Protein AF-A0A920EPF8-F1 (afdb_monomer_lite)

Radius of gyration: 12.39 Å; chains: 1; bounding box: 25×28×31 Å

Secondary structure (DSSP, 8-state):
-EEEEEETT-SEEEEEEE-SSSTT-EEEEEEEE-TTS-EEEEEEEEE-HHHHHHHHHHHHTTSEEEE-HHHHHHHHT--

pLDDT: mean 88.98, std 8.26, range [48.72, 96.81]

Structure (mmCIF, N/CA/C/O backbone):
data_AF-A0A920EPF8-F1
#
_entry.id   AF-A0A920EPF8-F1
#
loop_
_atom_site.group_PDB
_atom_site.id
_atom_site.type_symbol
_atom_site.label_atom_id
_atom_site.label_alt_id
_atom_site.label_comp_id
_atom_site.label_asym_id
_atom_site.label_entity_id
_atom_site.label_seq_id
_atom_site.pdbx_PDB_ins_code
_atom_site.Cartn_x
_atom_site.Cartn_y
_atom_site.Cartn_z
_atom_site.occupancy
_atom_site.B_iso_or_equiv
_atom_site.auth_seq_id
_atom_site.auth_comp_id
_atom_site.auth_asym_id
_atom_site.auth_atom_id
_atom_site.pdbx_PDB_model_num
ATOM 1 N N . MET A 1 1 ? 0.185 -3.054 -14.423 1.00 73.19 1 MET A N 1
ATOM 2 C CA . MET A 1 1 ? -0.661 -3.469 -13.267 1.00 73.19 1 MET A CA 1
ATOM 3 C C . MET A 1 1 ? -0.602 -2.394 -12.175 1.00 73.19 1 MET A C 1
ATOM 5 O O . MET A 1 1 ? 0.470 -1.819 -12.014 1.00 73.19 1 MET A O 1
ATOM 9 N N . SER A 1 2 ? -1.702 -2.106 -11.467 1.00 86.69 2 SER A N 1
ATOM 10 C CA . SER A 1 2 ? -1.809 -1.109 -10.377 1.00 86.69 2 SER A CA 1
ATOM 11 C C . SER A 1 2 ? -2.415 -1.742 -9.118 1.00 86.69 2 SER A C 1
ATOM 13 O O . SER A 1 2 ? -3.325 -2.560 -9.221 1.00 86.69 2 SER A O 1
ATOM 15 N N . VAL A 1 3 ? -1.922 -1.388 -7.927 1.00 92.38 3 VAL A N 1
ATOM 16 C CA . VAL A 1 3 ? -2.507 -1.833 -6.648 1.00 92.38 3 VAL A CA 1
ATOM 17 C C . VAL A 1 3 ? -2.250 -0.820 -5.534 1.00 92.38 3 VAL A C 1
ATOM 19 O O . VAL A 1 3 ? -1.161 -0.251 -5.434 1.00 92.38 3 VAL A O 1
ATOM 22 N N . PHE A 1 4 ? -3.246 -0.615 -4.673 1.00 95.06 4 PHE A N 1
ATOM 23 C CA . PHE A 1 4 ? -3.152 0.258 -3.508 1.00 95.06 4 PHE A CA 1
ATOM 24 C C . PHE A 1 4 ? -3.155 -0.574 -2.228 1.00 95.06 4 PHE A C 1
ATOM 26 O O . PHE A 1 4 ? -3.953 -1.498 -2.077 1.00 95.06 4 PHE A O 1
ATOM 33 N N . PHE A 1 5 ? -2.283 -0.219 -1.290 1.00 95.69 5 PHE A N 1
ATOM 34 C CA . PHE A 1 5 ? -2.250 -0.797 0.048 1.00 95.69 5 PHE A CA 1
ATOM 35 C C . PHE A 1 5 ? -2.429 0.286 1.099 1.00 95.69 5 PHE A C 1
ATOM 37 O O . PHE A 1 5 ? -1.796 1.342 1.028 1.00 95.69 5 PHE A O 1
ATOM 44 N N . ARG A 1 6 ? -3.216 -0.014 2.127 1.00 95.38 6 ARG A N 1
ATOM 45 C CA . ARG A 1 6 ? -3.410 0.861 3.282 1.00 95.38 6 ARG A CA 1
ATOM 46 C C . ARG A 1 6 ? -3.081 0.112 4.568 1.00 95.38 6 ARG A C 1
ATOM 48 O O . ARG A 1 6 ? -3.617 -0.968 4.788 1.00 95.38 6 ARG A O 1
ATOM 55 N N . PRO A 1 7 ? -2.203 0.630 5.440 1.00 95.38 7 PRO A N 1
ATOM 56 C CA . PRO A 1 7 ? -2.053 0.064 6.770 1.00 95.38 7 PRO A CA 1
ATOM 57 C C . PRO A 1 7 ? -3.310 0.275 7.600 1.00 95.38 7 PRO A C 1
ATOM 59 O O . PRO A 1 7 ? -3.858 1.378 7.631 1.00 95.38 7 PRO A O 1
ATOM 62 N N . ILE A 1 8 ? -3.726 -0.771 8.311 1.00 92.88 8 ILE A N 1
ATOM 63 C CA . ILE A 1 8 ? -4.906 -0.717 9.173 1.00 92.88 8 ILE A CA 1
ATOM 64 C C . ILE A 1 8 ? -4.712 0.375 10.233 1.00 92.88 8 ILE A C 1
ATOM 66 O O . ILE A 1 8 ? -3.680 0.434 10.904 1.00 92.88 8 ILE A O 1
ATOM 70 N N . GLY A 1 9 ? -5.696 1.268 10.358 1.00 90.12 9 GLY A N 1
ATOM 71 C CA . GLY A 1 9 ? -5.645 2.408 11.281 1.00 90.12 9 GLY A CA 1
ATOM 72 C C . GLY A 1 9 ? -4.723 3.555 10.846 1.00 90.12 9 GLY A C 1
ATOM 73 O O . GLY A 1 9 ? -4.476 4.465 11.633 1.00 90.12 9 GLY A O 1
ATOM 74 N N . SER A 1 10 ? -4.207 3.537 9.613 1.00 91.38 10 SER A N 1
ATOM 75 C CA . SER A 1 10 ? -3.397 4.617 9.048 1.00 91.38 10 SER A CA 1
ATOM 76 C C . SER A 1 10 ? -4.156 5.393 7.974 1.00 91.38 10 SER A C 1
ATOM 78 O O . SER A 1 10 ? -4.987 4.847 7.251 1.00 91.38 10 SER A O 1
ATOM 80 N N . ASN A 1 11 ? -3.809 6.669 7.815 1.00 91.75 11 ASN A N 1
ATOM 81 C CA . ASN A 1 11 ? -4.241 7.490 6.682 1.00 91.75 11 ASN A CA 1
ATOM 82 C C . ASN A 1 11 ? -3.209 7.503 5.544 1.00 91.75 11 ASN A C 1
ATOM 84 O O . ASN A 1 11 ? -3.281 8.335 4.644 1.00 91.75 11 ASN A O 1
ATOM 88 N N . ASN A 1 12 ? -2.224 6.604 5.586 1.00 93.75 12 ASN A N 1
ATOM 89 C CA . ASN A 1 12 ? -1.272 6.440 4.497 1.00 93.75 12 ASN A CA 1
ATOM 90 C C . ASN A 1 12 ? -1.790 5.429 3.475 1.00 93.75 12 ASN A C 1
ATOM 92 O O . ASN A 1 12 ? -2.265 4.359 3.849 1.00 93.75 12 ASN A O 1
ATOM 96 N N . ILE A 1 13 ? -1.623 5.744 2.195 1.00 94.81 13 ILE A N 1
ATOM 97 C CA . ILE A 1 13 ? -1.897 4.839 1.079 1.00 94.81 13 ILE A CA 1
ATOM 98 C C . ILE A 1 13 ? -0.614 4.680 0.271 1.00 94.81 13 ILE A C 1
ATOM 100 O O . ILE A 1 13 ? 0.053 5.659 -0.064 1.00 94.81 13 ILE A O 1
ATOM 104 N N . PHE A 1 14 ? -0.272 3.441 -0.053 1.00 94.69 14 PHE A N 1
ATOM 105 C CA . PHE A 1 14 ? 0.864 3.099 -0.897 1.00 94.69 14 PHE A CA 1
ATOM 106 C C . PHE A 1 14 ? 0.356 2.558 -2.221 1.00 94.69 14 PHE A C 1
ATOM 108 O O . PHE A 1 14 ? -0.243 1.487 -2.273 1.00 94.69 14 PHE A O 1
ATOM 115 N N . TYR A 1 15 ? 0.607 3.305 -3.285 1.00 94.56 15 TYR A N 1
ATOM 116 C CA . TYR A 1 15 ? 0.207 2.960 -4.634 1.00 94.56 15 TYR A CA 1
ATOM 117 C C . TYR A 1 15 ? 1.395 2.387 -5.399 1.00 94.56 15 TYR A C 1
ATOM 119 O O . TYR A 1 15 ? 2.349 3.111 -5.675 1.00 94.56 15 TYR A O 1
ATOM 127 N N . PHE A 1 16 ? 1.346 1.100 -5.733 1.00 93.44 16 PHE A N 1
ATOM 128 C CA . PHE A 1 16 ? 2.352 0.425 -6.548 1.00 93.44 16 PHE A CA 1
ATOM 129 C C . PHE A 1 16 ? 1.835 0.261 -7.970 1.00 93.44 16 PHE A C 1
ATOM 131 O O . PHE A 1 16 ? 0.713 -0.204 -8.183 1.00 93.44 16 PHE A O 1
ATOM 138 N N . PHE A 1 17 ? 2.671 0.601 -8.944 1.00 91.31 17 PHE A N 1
ATOM 139 C CA . PHE A 1 17 ? 2.337 0.459 -10.352 1.00 91.31 17 PHE A CA 1
ATOM 140 C C . PHE A 1 17 ? 3.577 0.182 -11.187 1.00 91.31 17 PHE A C 1
ATOM 142 O O . PHE A 1 17 ? 4.702 0.509 -10.812 1.00 91.31 17 PHE A O 1
ATOM 149 N N . GLU A 1 18 ? 3.354 -0.453 -12.325 1.00 88.62 18 GLU A N 1
ATOM 150 C CA . GLU A 1 18 ? 4.392 -0.679 -13.320 1.00 88.62 18 GLU A CA 1
ATOM 151 C C . GLU A 1 18 ? 4.785 0.636 -14.001 1.00 88.62 18 GLU A C 1
ATOM 153 O O . GLU A 1 18 ? 3.923 1.432 -14.388 1.00 88.62 18 GLU A O 1
ATOM 158 N N . ASP A 1 19 ? 6.089 0.867 -14.125 1.00 83.88 19 ASP A N 1
ATOM 159 C CA . ASP A 1 19 ? 6.631 2.021 -14.826 1.00 83.88 19 ASP A CA 1
A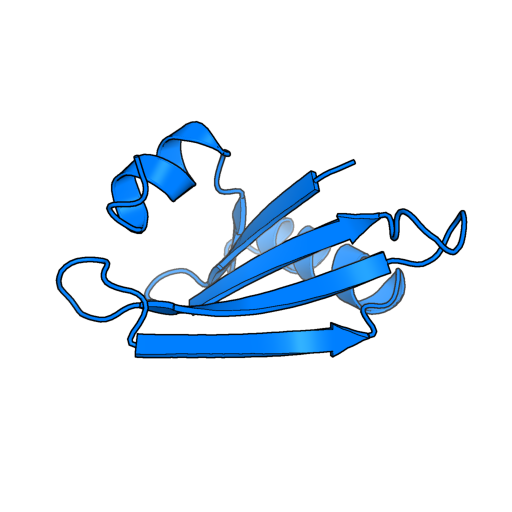TOM 160 C C . ASP A 1 19 ? 6.292 1.935 -16.321 1.00 83.88 19 ASP A C 1
ATOM 162 O O . ASP A 1 19 ? 6.482 0.903 -16.964 1.00 83.88 19 ASP A O 1
ATOM 166 N N . LYS A 1 20 ? 5.782 3.034 -16.881 1.00 82.69 20 LYS A N 1
ATOM 167 C CA . LYS A 1 20 ? 5.404 3.110 -18.297 1.00 82.69 20 LYS A CA 1
ATOM 168 C C . LYS A 1 20 ? 6.610 3.275 -19.221 1.00 82.69 20 LYS A C 1
ATOM 170 O O . LYS A 1 20 ? 6.498 2.973 -20.403 1.00 82.69 20 LYS A O 1
ATOM 175 N N . GLU A 1 21 ? 7.726 3.781 -18.704 1.00 82.75 21 GLU A N 1
ATOM 176 C CA . GLU A 1 21 ? 8.927 4.078 -19.490 1.00 82.75 21 GLU A CA 1
ATOM 177 C C . GLU A 1 21 ? 9.928 2.918 -19.461 1.00 82.75 21 GLU A C 1
ATOM 179 O O . GLU A 1 21 ? 10.668 2.712 -20.422 1.00 82.75 21 GLU A O 1
ATOM 184 N N . ILE A 1 22 ? 9.940 2.137 -18.374 1.00 79.25 22 ILE A N 1
ATOM 185 C CA . ILE A 1 22 ? 10.889 1.040 -18.164 1.00 79.25 22 ILE A CA 1
ATOM 186 C C . ILE A 1 22 ? 10.127 -0.233 -17.787 1.00 79.25 22 ILE A C 1
ATOM 188 O O . ILE A 1 22 ? 9.718 -0.424 -16.642 1.00 79.25 22 ILE A O 1
ATOM 192 N N . SER A 1 23 ? 9.967 -1.130 -18.760 1.00 77.06 23 SER A N 1
ATOM 193 C CA . SER A 1 23 ? 9.291 -2.417 -18.563 1.00 77.06 23 SER A CA 1
ATOM 194 C C . SER A 1 23 ? 9.923 -3.214 -17.417 1.00 77.06 23 SER A C 1
ATOM 196 O O . SER A 1 23 ? 11.140 -3.384 -17.364 1.00 77.06 23 SER A O 1
ATOM 198 N N . GLY A 1 24 ? 9.093 -3.747 -16.517 1.00 75.44 24 GLY A N 1
ATOM 199 C CA . GLY A 1 24 ? 9.546 -4.532 -15.362 1.00 75.44 24 GLY A CA 1
ATOM 200 C C . GLY A 1 24 ? 10.033 -3.710 -14.161 1.00 75.44 24 GLY A C 1
ATOM 201 O O . GLY A 1 24 ? 10.344 -4.294 -13.120 1.00 75.44 24 GLY A O 1
ATOM 202 N N . CYS A 1 25 ? 10.061 -2.377 -14.252 1.00 83.19 25 CYS A N 1
ATOM 203 C CA . CYS A 1 25 ? 10.269 -1.513 -13.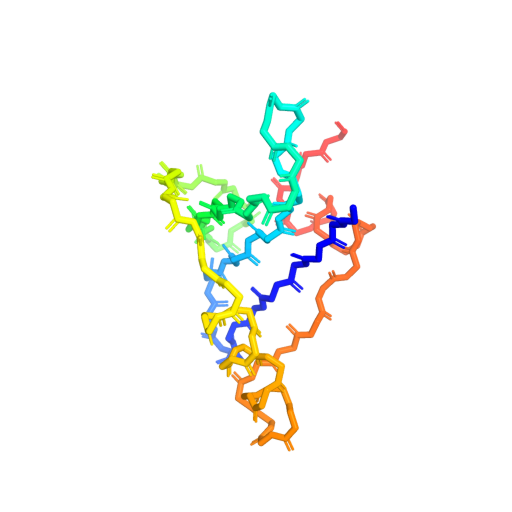092 1.00 83.19 25 CYS A CA 1
ATOM 204 C C . CYS A 1 25 ? 8.942 -1.206 -12.390 1.00 83.19 25 CYS A C 1
ATOM 206 O O . CYS A 1 25 ? 7.903 -1.025 -13.019 1.00 83.19 25 CYS A O 1
ATOM 208 N N . ILE A 1 26 ? 8.985 -1.132 -11.060 1.00 88.56 26 ILE A N 1
ATOM 209 C CA . ILE A 1 26 ? 7.839 -0.759 -10.228 1.00 88.56 26 ILE A CA 1
ATOM 210 C C . ILE A 1 26 ? 8.105 0.633 -9.665 1.00 88.56 26 ILE A C 1
ATOM 212 O O . ILE A 1 26 ? 9.160 0.888 -9.089 1.00 88.56 26 ILE A O 1
ATOM 216 N N . LYS A 1 27 ? 7.130 1.526 -9.781 1.00 90.81 27 LYS A N 1
ATOM 217 C CA . LYS A 1 27 ? 7.102 2.803 -9.072 1.00 90.81 27 LYS A CA 1
ATOM 218 C C . LYS A 1 27 ? 6.136 2.716 -7.900 1.00 90.81 27 LYS A C 1
ATOM 220 O O . LYS A 1 27 ? 5.196 1.916 -7.888 1.00 90.81 27 LYS A O 1
ATOM 225 N N . THR A 1 28 ? 6.397 3.526 -6.882 1.00 92.19 28 THR A N 1
ATOM 226 C CA . THR A 1 28 ? 5.527 3.613 -5.716 1.00 92.19 28 THR A CA 1
ATOM 227 C C . THR A 1 28 ? 5.265 5.061 -5.365 1.00 92.19 28 THR A C 1
ATOM 229 O O . THR A 1 28 ? 6.198 5.836 -5.171 1.00 92.19 28 THR A O 1
ATOM 232 N N . ILE A 1 29 ? 3.997 5.420 -5.209 1.00 93.38 29 ILE A N 1
ATOM 233 C CA . ILE A 1 29 ? 3.611 6.703 -4.630 1.00 93.38 29 ILE A CA 1
ATOM 234 C C . ILE A 1 29 ? 3.079 6.455 -3.223 1.00 93.38 29 ILE A C 1
ATOM 236 O O . ILE A 1 29 ? 2.236 5.591 -2.998 1.00 93.38 29 ILE A O 1
ATOM 240 N N . SER A 1 30 ? 3.601 7.205 -2.258 1.00 93.69 30 SER A N 1
ATOM 241 C CA . SER A 1 30 ? 3.068 7.258 -0.898 1.00 93.69 30 SER A CA 1
ATOM 242 C C . SER A 1 30 ? 2.186 8.493 -0.767 1.00 93.69 30 SER A C 1
ATOM 244 O O . SER A 1 30 ? 2.683 9.609 -0.906 1.00 93.69 30 SER A O 1
ATOM 246 N N . TYR A 1 31 ? 0.907 8.297 -0.474 1.00 94.75 31 TYR A N 1
ATOM 247 C CA . TYR A 1 31 ? -0.032 9.359 -0.136 1.00 94.75 31 TYR A CA 1
ATOM 248 C C . TYR A 1 31 ? -0.241 9.398 1.375 1.00 94.75 31 TYR A C 1
ATOM 250 O O . TYR A 1 31 ? -0.402 8.356 2.008 1.00 94.75 31 TYR A O 1
ATOM 258 N N . ASN A 1 32 ? -0.269 10.596 1.951 1.00 94.50 32 ASN A N 1
ATOM 259 C CA . ASN A 1 32 ? -0.724 10.839 3.314 1.00 94.50 32 ASN A CA 1
ATOM 260 C C . ASN A 1 32 ? -2.028 11.629 3.244 1.00 94.50 32 ASN A C 1
ATOM 262 O O . ASN A 1 32 ? -2.035 12.758 2.748 1.00 94.50 32 ASN A O 1
ATOM 266 N N . LEU A 1 33 ? -3.115 11.023 3.710 1.00 92.38 33 LEU A N 1
ATOM 267 C CA . LEU A 1 33 ? -4.425 11.653 3.771 1.00 92.38 33 LEU A CA 1
ATOM 268 C C . LEU A 1 33 ? -4.629 12.340 5.127 1.00 92.38 33 LEU A C 1
ATOM 270 O O . LEU A 1 33 ? -4.136 11.883 6.165 1.00 92.38 33 LEU A O 1
ATOM 274 N N . ASP A 1 34 ? -5.381 13.434 5.131 1.00 90.56 34 ASP A N 1
ATOM 275 C CA . ASP A 1 34 ? -5.923 14.005 6.358 1.00 90.56 34 ASP A CA 1
ATOM 276 C C . ASP A 1 34 ? -7.171 13.236 6.839 1.00 90.56 34 ASP A C 1
ATOM 278 O O . ASP A 1 34 ? -7.428 12.105 6.421 1.00 90.56 34 ASP A O 1
ATOM 282 N N . LYS A 1 35 ? -7.907 13.798 7.804 1.00 87.06 35 LYS A N 1
ATOM 283 C CA . LYS A 1 35 ? -9.099 13.150 8.379 1.00 87.06 35 LYS A CA 1
ATOM 284 C C . LYS A 1 35 ? -10.297 13.146 7.429 1.00 87.06 35 LYS A C 1
ATOM 286 O O . LYS A 1 35 ? -11.164 12.296 7.590 1.00 87.06 35 LYS A O 1
ATOM 291 N N . ASP A 1 36 ? -10.313 14.061 6.467 1.00 87.06 36 ASP A N 1
ATOM 292 C CA . ASP A 1 36 ? -11.394 14.240 5.500 1.00 87.06 36 ASP A CA 1
ATOM 293 C C . ASP A 1 36 ? -11.072 13.547 4.167 1.00 87.06 36 ASP A C 1
ATOM 295 O O . ASP A 1 36 ? -11.797 13.706 3.188 1.00 87.06 36 ASP A O 1
ATOM 299 N N . GLY A 1 37 ? -9.970 12.788 4.118 1.00 84.69 37 GLY A N 1
ATOM 300 C CA . GLY A 1 37 ? -9.534 12.078 2.924 1.00 84.69 37 GLY A CA 1
ATOM 301 C C . GLY A 1 37 ? -8.722 12.929 1.948 1.00 84.69 37 GLY A C 1
ATOM 302 O O . GLY A 1 37 ? -8.293 12.428 0.915 1.00 84.69 37 GLY A O 1
ATOM 303 N N . LYS A 1 38 ? -8.428 14.198 2.252 1.00 89.00 38 LYS A N 1
ATOM 304 C CA . LYS A 1 38 ? -7.639 15.034 1.339 1.00 89.00 38 LYS A CA 1
ATOM 305 C C . LYS A 1 38 ? -6.166 14.668 1.410 1.00 89.00 38 LYS A C 1
ATOM 307 O O . LYS A 1 38 ? -5.603 14.464 2.487 1.00 89.00 38 LYS A O 1
ATOM 312 N N . ILE A 1 39 ? -5.510 14.638 0.253 1.00 91.31 39 ILE A N 1
ATOM 313 C CA . ILE A 1 39 ? -4.070 14.386 0.161 1.00 91.31 39 ILE A CA 1
ATOM 314 C C . ILE A 1 39 ? -3.319 15.575 0.774 1.00 91.31 39 ILE A C 1
ATOM 316 O O . ILE A 1 39 ? -3.249 16.656 0.194 1.00 91.31 39 ILE A O 1
ATOM 320 N N . LYS A 1 40 ? -2.722 15.358 1.947 1.00 92.69 40 LYS A N 1
ATOM 321 C CA . LYS A 1 40 ? -1.849 16.320 2.630 1.00 92.69 40 LYS A CA 1
ATOM 322 C C . LYS A 1 40 ? -0.396 16.207 2.165 1.00 92.69 40 LYS A C 1
ATOM 324 O O . LYS A 1 40 ? 0.362 17.169 2.257 1.00 92.69 40 LYS A O 1
ATOM 329 N N . GLY A 1 41 ? 0.005 15.034 1.679 1.00 92.38 41 GLY A N 1
ATOM 330 C CA . GLY A 1 41 ? 1.347 14.802 1.159 1.00 92.38 41 GLY A CA 1
ATOM 331 C C . GLY A 1 41 ? 1.399 13.663 0.152 1.00 92.38 41 GLY A C 1
ATOM 332 O O . GLY A 1 41 ? 0.650 12.692 0.256 1.00 92.38 41 GLY A O 1
ATOM 333 N N . MET A 1 42 ? 2.300 13.799 -0.816 1.00 94.69 42 MET A N 1
ATOM 334 C CA . MET A 1 42 ? 2.539 12.836 -1.884 1.00 94.69 42 MET A CA 1
ATOM 335 C C . MET A 1 42 ? 4.045 12.729 -2.112 1.00 94.69 42 MET A C 1
ATOM 337 O O . MET A 1 42 ? 4.714 13.738 -2.327 1.00 94.69 42 MET A O 1
ATOM 341 N N . TRP A 1 43 ? 4.575 11.508 -2.072 1.00 94.19 43 TRP A N 1
ATOM 342 C CA . TRP A 1 43 ? 5.985 11.238 -2.346 1.00 94.19 43 TRP A CA 1
ATOM 343 C C . TRP A 1 43 ? 6.107 10.082 -3.321 1.00 94.19 43 TRP A C 1
ATOM 345 O O . TRP A 1 43 ? 5.725 8.954 -3.002 1.00 94.19 43 TRP A O 1
ATOM 355 N N . GLU A 1 44 ? 6.673 10.358 -4.488 1.00 91.81 44 GLU A N 1
ATOM 356 C CA . GLU A 1 44 ? 7.082 9.321 -5.424 1.00 91.81 44 GLU A CA 1
ATOM 357 C C . GLU A 1 44 ? 8.428 8.735 -4.991 1.00 91.81 44 GLU A C 1
ATOM 359 O O . GLU A 1 44 ? 9.346 9.448 -4.578 1.00 91.81 44 GLU A O 1
ATOM 364 N N . LYS A 1 45 ? 8.527 7.411 -5.046 1.00 85.62 45 LYS A N 1
ATOM 365 C CA . LYS A 1 45 ? 9.738 6.652 -4.757 1.00 85.62 45 LYS A CA 1
ATOM 366 C C . LYS A 1 45 ? 9.894 5.565 -5.806 1.00 85.62 45 LYS A C 1
ATOM 368 O O . LYS A 1 45 ? 8.911 4.984 -6.272 1.00 85.62 45 LYS A O 1
ATOM 373 N N . SER A 1 46 ? 11.140 5.231 -6.117 1.00 83.94 46 SER A N 1
ATOM 374 C CA . SER A 1 46 ? 11.433 3.992 -6.829 1.00 83.94 46 SER A CA 1
ATOM 375 C C . SER A 1 46 ? 10.947 2.822 -5.974 1.00 83.94 46 SER A C 1
ATOM 377 O O . SER A 1 46 ? 11.372 2.659 -4.827 1.00 83.94 46 SER A O 1
ATOM 379 N N . GLY A 1 47 ? 10.006 2.059 -6.519 1.00 78.88 47 GLY A N 1
ATOM 380 C CA . GLY A 1 47 ? 9.507 0.841 -5.909 1.00 78.88 47 GLY A CA 1
ATOM 381 C C . GLY A 1 47 ? 10.380 -0.344 -6.303 1.00 78.88 47 GLY A C 1
ATOM 382 O O . GLY A 1 47 ? 11.108 -0.329 -7.293 1.00 78.88 47 GLY A O 1
ATOM 383 N N . THR A 1 48 ? 10.304 -1.412 -5.524 1.00 86.06 48 THR A N 1
ATOM 384 C CA . THR A 1 48 ? 10.956 -2.686 -5.838 1.00 86.06 48 THR A CA 1
ATOM 385 C C . THR A 1 48 ? 9.948 -3.817 -5.719 1.00 86.06 48 THR A C 1
ATOM 387 O O . THR A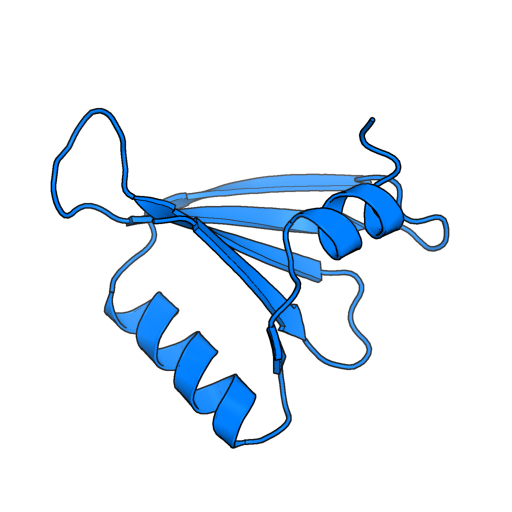 1 48 ? 9.015 -3.753 -4.914 1.00 86.06 48 THR A O 1
ATOM 390 N N . VAL A 1 49 ? 10.169 -4.903 -6.464 1.00 87.56 49 VAL A N 1
ATOM 391 C CA . VAL A 1 49 ? 9.3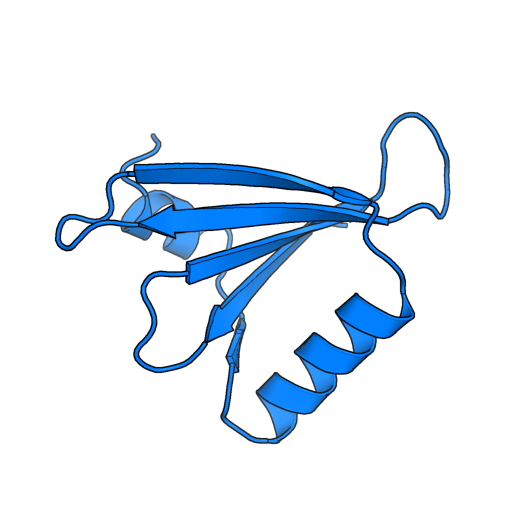83 -6.141 -6.314 1.00 87.56 49 VAL A CA 1
ATOM 392 C C . VAL A 1 49 ? 9.422 -6.631 -4.862 1.00 87.56 49 VAL A C 1
ATOM 394 O O . VAL A 1 49 ? 8.407 -7.070 -4.332 1.00 87.56 49 VAL A O 1
ATOM 397 N N . ALA A 1 50 ? 10.560 -6.487 -4.175 1.00 89.75 50 ALA A N 1
ATOM 398 C CA . ALA A 1 50 ? 10.697 -6.854 -2.767 1.00 89.75 50 ALA A CA 1
ATOM 399 C C . ALA A 1 50 ? 9.741 -6.068 -1.849 1.00 89.75 50 ALA A C 1
ATOM 401 O O . ALA A 1 50 ? 9.127 -6.660 -0.960 1.00 89.75 50 ALA A O 1
ATOM 402 N N . GLN A 1 51 ? 9.574 -4.760 -2.075 1.00 90.31 51 GLN A N 1
ATOM 403 C CA . GLN A 1 51 ? 8.621 -3.934 -1.324 1.00 90.31 51 GLN A CA 1
ATOM 404 C C . GLN A 1 51 ? 7.171 -4.327 -1.614 1.00 90.31 51 GLN A C 1
ATOM 406 O O . GLN A 1 51 ? 6.390 -4.458 -0.672 1.00 90.31 51 GLN A O 1
ATOM 411 N N . LEU A 1 52 ? 6.827 -4.583 -2.881 1.00 92.12 52 LEU A N 1
ATOM 412 C CA . LEU A 1 52 ? 5.499 -5.072 -3.260 1.00 92.12 52 LEU A CA 1
ATOM 413 C C . LEU A 1 52 ? 5.186 -6.415 -2.578 1.00 92.12 52 LEU A C 1
ATOM 415 O O . LEU A 1 52 ? 4.154 -6.561 -1.927 1.00 92.12 52 LEU A O 1
ATOM 419 N N . MET A 1 53 ? 6.110 -7.376 -2.641 1.00 93.19 53 MET A N 1
ATOM 420 C CA . MET A 1 53 ? 5.963 -8.670 -1.966 1.00 93.19 53 MET A CA 1
ATOM 421 C C . MET A 1 53 ? 5.869 -8.524 -0.441 1.00 93.19 53 MET A C 1
ATOM 423 O O . MET A 1 53 ? 5.129 -9.260 0.212 1.00 93.19 53 MET A O 1
ATOM 427 N N . GLY A 1 54 ? 6.597 -7.570 0.145 1.00 94.69 54 GLY A N 1
ATOM 428 C CA . GLY A 1 54 ? 6.499 -7.235 1.566 1.00 94.69 54 GLY A CA 1
ATOM 429 C C . GLY A 1 54 ? 5.125 -6.684 1.957 1.00 94.69 54 GLY A C 1
ATOM 430 O O . GLY A 1 54 ? 4.602 -7.043 3.017 1.00 94.69 54 GLY A O 1
ATOM 431 N N . ALA A 1 55 ? 4.516 -5.866 1.094 1.00 93.81 55 ALA A N 1
ATOM 432 C CA . ALA A 1 55 ? 3.155 -5.373 1.277 1.00 93.81 55 ALA A CA 1
ATOM 433 C C . ALA A 1 55 ? 2.135 -6.521 1.202 1.00 93.81 55 ALA A C 1
ATOM 435 O O . ALA A 1 55 ? 1.345 -6.685 2.128 1.00 93.81 55 ALA A O 1
ATOM 436 N N . ILE A 1 56 ? 2.231 -7.395 0.195 1.00 94.38 56 ILE A N 1
ATOM 437 C CA . ILE A 1 56 ? 1.355 -8.575 0.056 1.00 94.38 56 ILE A CA 1
A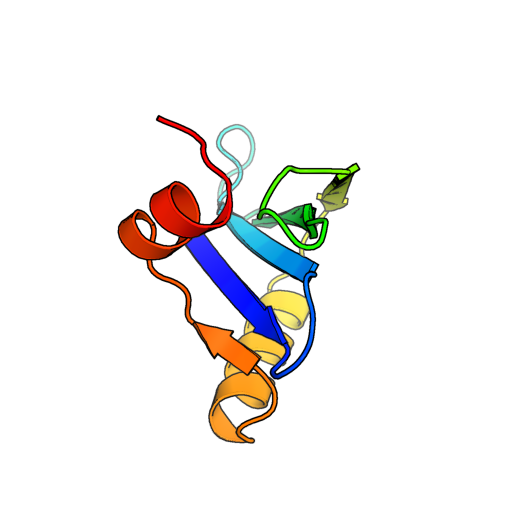TOM 438 C C . ILE A 1 56 ? 1.426 -9.466 1.306 1.00 94.38 56 ILE A C 1
ATOM 440 O O . ILE A 1 56 ? 0.403 -9.752 1.923 1.00 94.38 56 ILE A O 1
ATOM 444 N N . LYS A 1 57 ? 2.633 -9.805 1.778 1.00 96.81 57 LYS A N 1
ATOM 445 C CA . LYS A 1 57 ? 2.815 -10.575 3.026 1.00 96.81 57 LYS A CA 1
ATOM 446 C C . LYS A 1 57 ? 2.248 -9.874 4.262 1.00 96.81 57 LYS A C 1
ATOM 448 O O . LYS A 1 57 ? 1.954 -10.517 5.267 1.00 96.81 57 LYS A O 1
ATOM 453 N N . SER A 1 58 ? 2.163 -8.548 4.246 1.00 96.31 58 SER A N 1
ATOM 454 C CA . SER A 1 58 ? 1.583 -7.779 5.348 1.00 96.31 58 SER A CA 1
ATOM 455 C C . SER A 1 58 ? 0.053 -7.776 5.305 1.00 96.31 58 SER A C 1
ATOM 457 O O . SER A 1 58 ? -0.559 -7.719 6.371 1.00 96.31 58 SER A O 1
ATOM 459 N N . VAL A 1 59 ? -0.554 -7.916 4.119 1.00 96.19 59 VAL A N 1
ATOM 460 C CA . VAL A 1 59 ? -1.993 -8.190 3.962 1.00 96.19 59 VAL A CA 1
ATOM 461 C C . VAL A 1 59 ? -2.337 -9.559 4.539 1.00 96.19 59 VAL A C 1
ATOM 463 O O . VAL A 1 59 ? -3.229 -9.658 5.374 1.00 96.19 59 VAL A O 1
ATOM 466 N N . GLU A 1 60 ? -1.564 -10.597 4.205 1.00 95.56 60 GLU A N 1
ATOM 467 C CA . GLU A 1 60 ? -1.749 -11.952 4.759 1.00 95.56 60 GLU A CA 1
ATOM 468 C C . GLU A 1 60 ? -1.681 -11.979 6.296 1.00 95.56 60 GLU A C 1
ATOM 470 O O . GLU A 1 60 ? -2.332 -12.789 6.950 1.00 95.56 60 GLU A O 1
ATOM 475 N N . LYS A 1 61 ? -0.904 -11.064 6.889 1.00 96.50 61 LYS A N 1
ATOM 476 C CA . LYS A 1 61 ? -0.763 -10.895 8.343 1.00 96.50 61 LYS A CA 1
ATOM 477 C C . LYS A 1 61 ? -1.812 -9.968 8.970 1.00 96.50 61 LYS A C 1
ATOM 479 O O . LYS A 1 61 ? -1.695 -9.672 10.158 1.00 96.50 61 LYS A O 1
ATOM 484 N N . GLY A 1 62 ? -2.771 -9.456 8.197 1.00 94.94 62 GLY A N 1
ATOM 485 C CA . GLY A 1 62 ? -3.817 -8.541 8.668 1.00 94.94 62 GLY A CA 1
ATOM 486 C C . GLY A 1 62 ? -3.317 -7.150 9.075 1.00 94.94 62 GLY A C 1
ATOM 487 O O . GLY A 1 62 ? -3.956 -6.481 9.881 1.00 94.94 62 GLY A O 1
ATOM 488 N N . LYS A 1 63 ? -2.152 -6.713 8.575 1.00 96.31 63 LYS A N 1
ATOM 489 C CA . LYS A 1 63 ? -1.560 -5.396 8.893 1.00 96.31 63 LYS A CA 1
ATOM 490 C C . LYS A 1 63 ? -1.841 -4.333 7.837 1.00 96.31 63 LYS A C 1
ATOM 492 O O . LYS A 1 63 ? -1.788 -3.142 8.140 1.00 96.31 63 LYS A O 1
ATOM 497 N N . LEU A 1 64 ? -2.084 -4.767 6.606 1.00 96.69 64 LEU A N 1
ATOM 498 C CA . LEU A 1 64 ? -2.488 -3.924 5.490 1.00 96.69 64 LEU A CA 1
ATOM 499 C C . LEU A 1 64 ? -3.803 -4.456 4.919 1.00 96.69 64 LEU A C 1
ATOM 501 O O . LEU A 1 64 ? -4.063 -5.655 4.975 1.00 96.69 64 LEU A O 1
ATOM 505 N N . GLU A 1 65 ? -4.570 -3.575 4.301 1.00 95.44 65 GLU A N 1
ATOM 506 C CA . GLU A 1 65 ? -5.671 -3.910 3.405 1.00 95.44 65 GLU A CA 1
ATOM 507 C C . GLU A 1 65 ? -5.312 -3.523 1.968 1.00 95.44 65 GLU A C 1
ATOM 509 O O . GLU A 1 65 ? -4.539 -2.585 1.733 1.00 95.44 65 GLU A O 1
ATOM 514 N N . ILE A 1 66 ? -5.849 -4.278 1.009 1.00 95.50 66 ILE A N 1
ATOM 515 C CA . ILE A 1 66 ? -5.815 -3.908 -0.406 1.00 95.50 66 ILE A CA 1
ATOM 516 C C . ILE A 1 66 ? -6.985 -2.963 -0.641 1.00 95.50 66 ILE A C 1
ATOM 518 O O . ILE A 1 66 ? -8.112 -3.288 -0.282 1.00 95.50 66 ILE A O 1
ATOM 522 N N . VAL A 1 67 ? -6.708 -1.819 -1.253 1.00 93.56 67 VAL A N 1
ATOM 523 C CA . VAL A 1 67 ? -7.715 -0.813 -1.588 1.00 93.56 67 VAL A CA 1
ATOM 524 C C . VAL A 1 67 ? -7.957 -0.878 -3.093 1.00 93.56 67 VAL A C 1
ATOM 526 O O . VAL A 1 67 ? -7.014 -0.821 -3.886 1.00 93.56 67 VAL A O 1
ATOM 529 N N . SER A 1 68 ? -9.212 -1.035 -3.506 1.00 89.75 68 SER A N 1
ATOM 530 C CA . SER A 1 68 ? -9.569 -0.958 -4.924 1.00 89.75 68 SER A CA 1
ATOM 531 C C . SER A 1 68 ? -9.460 0.478 -5.447 1.00 89.75 68 SER A C 1
ATOM 533 O O . SER A 1 68 ? -9.506 1.443 -4.686 1.00 89.75 68 SER A O 1
ATOM 535 N N . GLU A 1 69 ? -9.358 0.655 -6.765 1.00 87.56 69 GLU A N 1
ATOM 536 C CA . GLU A 1 69 ? -9.348 1.998 -7.369 1.00 87.56 69 GLU A CA 1
ATOM 537 C C . GLU A 1 69 ? -10.614 2.805 -7.033 1.00 87.56 69 GLU A C 1
ATOM 539 O O . GLU A 1 69 ? -10.529 4.005 -6.780 1.00 87.56 69 GLU A O 1
ATOM 544 N N . ALA A 1 70 ? -11.778 2.152 -6.975 1.00 88.50 70 ALA A N 1
ATOM 545 C CA . ALA A 1 70 ? -13.034 2.800 -6.603 1.00 88.50 70 ALA A CA 1
ATOM 546 C C . ALA A 1 70 ? -13.017 3.282 -5.143 1.00 88.50 70 ALA A C 1
ATOM 548 O O . ALA A 1 70 ? -13.397 4.416 -4.855 1.00 88.50 70 ALA A O 1
ATOM 549 N N . GLU A 1 71 ? -12.527 2.450 -4.220 1.00 89.56 71 GLU A N 1
ATOM 550 C CA . GLU A 1 71 ? -12.357 2.846 -2.820 1.00 89.56 71 GLU A CA 1
ATOM 551 C C . GLU A 1 71 ? -11.330 3.967 -2.676 1.00 89.56 71 GLU A C 1
ATOM 553 O O . GLU A 1 71 ? -11.556 4.903 -1.917 1.00 89.56 71 GLU A O 1
ATOM 558 N N . TRP A 1 72 ? -10.234 3.924 -3.436 1.00 89.44 72 TRP A N 1
ATOM 559 C CA . TRP A 1 72 ? -9.244 4.995 -3.446 1.00 89.44 72 TRP A CA 1
ATOM 560 C C . TRP A 1 72 ? -9.843 6.337 -3.883 1.00 89.44 72 TRP A C 1
ATOM 562 O O . TRP A 1 72 ? -9.605 7.347 -3.218 1.00 89.44 72 TRP A O 1
ATOM 572 N N . LYS A 1 73 ? -10.645 6.365 -4.953 1.00 87.19 73 LYS A N 1
ATOM 573 C CA . LYS A 1 73 ? -11.347 7.584 -5.390 1.00 87.19 73 LYS A CA 1
ATOM 574 C C . LYS A 1 73 ? -12.254 8.138 -4.293 1.00 87.19 73 LYS A C 1
ATOM 576 O O . LYS A 1 73 ? -12.170 9.317 -3.960 1.00 87.19 73 LYS A O 1
ATOM 581 N N . ASN A 1 74 ? -13.033 7.263 -3.658 1.00 85.94 74 ASN A N 1
ATOM 582 C CA . ASN A 1 74 ? -13.903 7.640 -2.543 1.00 85.94 74 ASN A CA 1
ATOM 583 C C . ASN A 1 74 ? -13.111 8.163 -1.331 1.00 85.94 74 ASN A C 1
ATOM 585 O O . ASN A 1 74 ? -13.549 9.100 -0.672 1.00 85.94 74 ASN A O 1
ATOM 589 N N . LEU A 1 75 ? -11.949 7.571 -1.036 1.00 82.75 75 LEU A N 1
ATOM 590 C CA . LEU A 1 75 ? -11.092 7.954 0.090 1.00 82.75 75 LEU A CA 1
ATOM 591 C C . LEU A 1 75 ? -10.337 9.260 -0.141 1.00 82.75 75 LEU A C 1
ATOM 593 O O . LEU A 1 75 ? -10.078 9.968 0.822 1.00 82.75 75 LEU A O 1
ATOM 597 N N . SER A 1 76 ? -9.929 9.540 -1.377 1.00 78.44 76 SER A N 1
ATOM 598 C CA . SER A 1 76 ? -9.087 10.695 -1.711 1.00 78.44 76 SER A CA 1
ATOM 599 C C . SER A 1 76 ? -9.884 11.947 -2.089 1.00 78.44 76 SER A C 1
ATOM 601 O O . SER A 1 76 ? -9.306 13.029 -2.217 1.00 78.44 76 SER A O 1
ATOM 603 N N . GLY A 1 77 ? -11.197 11.805 -2.310 1.00 69.38 77 GLY A N 1
ATOM 604 C CA . GLY A 1 77 ? -12.026 12.853 -2.907 1.00 69.38 77 GLY A CA 1
ATOM 605 C C . GLY A 1 77 ? -11.609 13.202 -4.341 1.00 69.38 77 GLY A C 1
ATOM 606 O O . GLY A 1 77 ? -11.952 14.277 -4.825 1.00 69.38 77 GLY A O 1
ATOM 607 N N . ALA A 1 78 ? -10.827 12.334 -4.995 1.00 57.09 78 ALA A N 1
ATOM 608 C CA . ALA A 1 78 ? -10.406 12.500 -6.378 1.00 5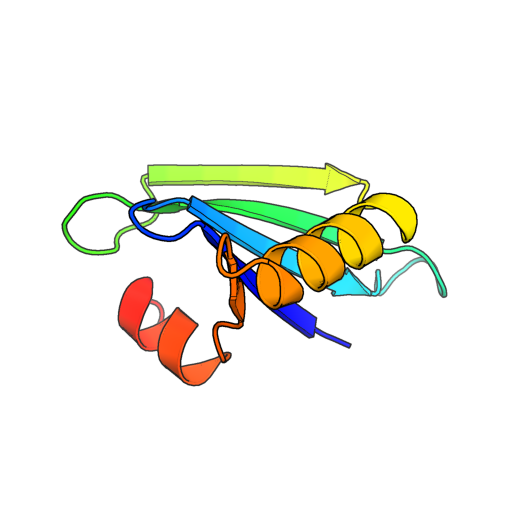7.09 78 ALA A CA 1
ATOM 609 C C . ALA A 1 78 ? -11.498 11.945 -7.305 1.00 57.09 78 ALA A C 1
ATOM 611 O O . ALA A 1 78 ? -11.655 10.726 -7.418 1.00 57.09 78 ALA A O 1
ATOM 612 N N . GLU A 1 79 ? -12.260 12.840 -7.940 1.00 48.72 79 GLU A N 1
ATOM 613 C CA . GLU A 1 79 ? -13.177 12.503 -9.044 1.00 48.72 79 GLU A CA 1
ATOM 614 C C . GLU A 1 79 ? -12.406 11.970 -10.269 1.00 48.72 79 GLU A C 1
ATOM 616 O O . GLU A 1 79 ? -11.438 12.633 -10.707 1.00 48.72 79 GLU A O 1
#

Sequence (79 aa):
MSVFFRPIGSNNIFYFFEDKEISGCIKTISYNLDKDGKIKGMWEKSGTVAQLMGAIKSVEKGKLEIVSEAEWKNLSGAE

Foldseek 3Di:
DWWWKDFVPAQKIKIWDADPVDGPWIKIKIFRADPQLAGPDIDIDGDDPVVVVVRVVCVVVVGMDIADPVNNCVNHVPD